Protein AF-A0A1Z4VS14-F1 (afdb_monomer)

Organism: NCBI:txid585455

Solvent-accessible surface area (backbone atoms only — not comparable to full-atom values): 5271 Å² total; per-residue (Å²): 123,77,70,73,66,73,68,69,61,83,39,47,72,47,43,55,53,24,47,65,37,27,69,73,66,37,46,69,26,13,32,50,46,11,49,20,17,63,74,36,45,47,42,73,65,33,60,27,60,11,39,39,30,9,48,57,13,32,75,75,67,36,65,67,22,44,54,51,30,53,56,53,60,71,76,51,49,75,68,38,50,53,48,20,50,52,52,67,74,33,82,57,50,79,76,63,75,78,132

pLDDT: mean 78.87, std 14.8, range [40.94, 93.06]

Mean predicted aligned error: 7.18 Å

Foldseek 3Di:
DVPLVVLQDLALVSLVVLLVCLLVLNLSSLQVNLVCLCVVRSHDNQLLSSLLSLVSSVVVPDPVSVVVNVVSVVPDDPVSVVSSVVCNVDPCNSVDDDD

Structure (mmCIF, N/CA/C/O backbone):
data_AF-A0A1Z4VS14-F1
#
_entry.id   AF-A0A1Z4VS14-F1
#
loop_
_atom_site.group_PDB
_atom_site.id
_atom_site.type_symbol
_atom_site.label_atom_id
_atom_site.label_alt_id
_atom_site.label_comp_id
_atom_site.label_asym_id
_atom_site.label_entity_id
_atom_site.label_seq_id
_atom_site.pdbx_PDB_ins_code
_atom_site.Cartn_x
_atom_site.Cartn_y
_atom_site.Cartn_z
_atom_site.occupancy
_atom_site.B_iso_or_equiv
_atom_site.auth_seq_id
_atom_site.auth_comp_id
_atom_site.auth_asym_id
_atom_site.auth_atom_id
_atom_site.pdbx_PDB_model_num
ATOM 1 N N . MET A 1 1 ? -9.224 -14.388 -7.137 1.00 46.41 1 MET A N 1
ATOM 2 C CA . MET A 1 1 ? -7.751 -14.356 -6.991 1.00 46.41 1 MET A CA 1
ATOM 3 C C . MET A 1 1 ? -7.017 -14.034 -8.299 1.00 46.41 1 MET A C 1
ATOM 5 O O . MET A 1 1 ? -6.143 -13.190 -8.247 1.00 46.41 1 MET A O 1
ATOM 9 N N . LEU A 1 2 ? -7.369 -14.601 -9.468 1.00 40.94 2 LEU A N 1
ATOM 10 C CA . LEU A 1 2 ? -6.681 -14.288 -10.746 1.00 40.94 2 LEU A CA 1
ATOM 11 C C . LEU A 1 2 ? -7.025 -12.919 -11.381 1.00 40.94 2 LEU A C 1
ATOM 13 O O . LEU A 1 2 ? -6.278 -12.443 -12.227 1.00 40.94 2 LEU A O 1
ATOM 17 N N . GLU A 1 3 ? -8.111 -12.263 -10.963 1.00 48.91 3 GLU A N 1
ATOM 18 C CA . GLU A 1 3 ? -8.553 -10.971 -11.528 1.00 48.91 3 GLU A CA 1
ATOM 19 C C . GLU A 1 3 ? -7.655 -9.787 -11.114 1.00 48.91 3 GLU A C 1
ATOM 21 O O . GLU A 1 3 ? -7.301 -8.956 -11.948 1.00 48.91 3 GLU A O 1
ATOM 26 N N . ARG A 1 4 ? -7.199 -9.735 -9.851 1.00 55.59 4 ARG A N 1
ATOM 27 C CA . ARG A 1 4 ? -6.361 -8.629 -9.338 1.00 55.59 4 ARG A CA 1
ATOM 28 C C . ARG A 1 4 ? -4.975 -8.567 -9.985 1.00 55.59 4 ARG A C 1
ATOM 30 O O . ARG A 1 4 ? -4.432 -7.486 -10.190 1.00 55.59 4 ARG A O 1
ATOM 37 N N . MET A 1 5 ? -4.414 -9.721 -10.349 1.00 48.66 5 MET A N 1
ATOM 38 C CA . MET A 1 5 ? -3.079 -9.832 -10.952 1.00 48.66 5 MET A CA 1
ATOM 39 C C . MET A 1 5 ? -3.025 -9.379 -12.419 1.00 48.66 5 MET A C 1
ATOM 41 O O . MET A 1 5 ? -1.937 -9.112 -12.922 1.00 48.66 5 MET A O 1
ATOM 45 N N . SER A 1 6 ? -4.170 -9.229 -13.101 1.00 49.53 6 SER A N 1
ATOM 46 C CA . SER A 1 6 ? -4.213 -8.763 -14.497 1.00 49.53 6 SER A CA 1
ATOM 47 C C . SER A 1 6 ? -3.960 -7.253 -14.657 1.00 49.53 6 SER A C 1
ATOM 49 O O . SER A 1 6 ? -3.804 -6.787 -15.787 1.00 49.53 6 SER A O 1
ATOM 51 N N . LEU A 1 7 ? -3.915 -6.489 -13.559 1.00 51.22 7 LEU A N 1
ATOM 52 C CA . LEU A 1 7 ? -3.664 -5.040 -13.555 1.00 51.22 7 LEU A CA 1
ATOM 53 C C . LEU A 1 7 ? -2.180 -4.669 -13.378 1.00 51.22 7 LEU A C 1
ATOM 55 O O . LEU A 1 7 ? -1.842 -3.493 -13.408 1.00 51.22 7 LEU A O 1
ATOM 59 N N . LEU A 1 8 ? -1.289 -5.651 -13.209 1.00 52.62 8 LEU A N 1
ATOM 60 C CA . LEU A 1 8 ? 0.146 -5.441 -12.972 1.00 52.62 8 LEU A CA 1
ATOM 61 C C . LEU A 1 8 ? 0.970 -5.571 -14.260 1.00 52.62 8 LEU A C 1
ATOM 63 O O . LEU A 1 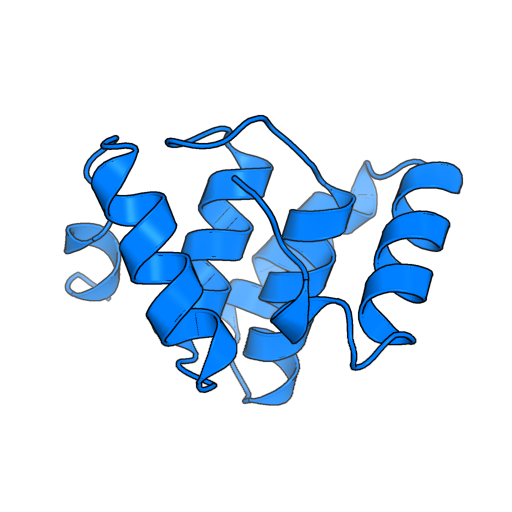8 ? 2.022 -6.218 -14.275 1.00 52.62 8 LEU A O 1
ATOM 67 N N . ARG A 1 9 ? 0.503 -4.970 -15.360 1.00 53.16 9 ARG A N 1
ATOM 68 C CA . ARG A 1 9 ? 1.410 -4.707 -16.480 1.00 53.16 9 ARG A CA 1
ATOM 69 C C . ARG A 1 9 ? 2.355 -3.597 -16.008 1.00 53.16 9 ARG A C 1
ATOM 71 O O . ARG A 1 9 ? 1.951 -2.678 -15.309 1.00 53.16 9 ARG A O 1
ATOM 78 N N . ASN A 1 10 ? 3.648 -3.758 -16.266 1.00 53.75 10 ASN A N 1
ATOM 79 C CA . ASN A 1 10 ? 4.707 -2.904 -15.724 1.00 53.75 10 ASN A CA 1
ATOM 80 C C . ASN A 1 10 ? 4.769 -1.559 -16.480 1.00 53.75 10 ASN A C 1
ATOM 82 O O . ASN A 1 10 ? 5.796 -1.223 -17.063 1.00 53.75 10 ASN A O 1
ATOM 86 N N . ASP A 1 11 ? 3.638 -0.854 -16.559 1.00 56.38 11 ASP A N 1
ATOM 87 C CA . ASP A 1 11 ? 3.434 0.322 -17.399 1.00 56.38 11 ASP A CA 1
ATOM 88 C C . ASP A 1 11 ? 3.189 1.563 -16.512 1.00 56.38 11 ASP A C 1
ATOM 90 O O . ASP A 1 11 ? 2.291 1.546 -15.668 1.00 56.38 11 ASP A O 1
ATOM 94 N N . PRO A 1 12 ? 3.970 2.653 -16.625 1.00 53.84 12 PRO A N 1
ATOM 95 C CA . PRO A 1 12 ? 3.750 3.872 -15.836 1.00 53.84 12 PRO A CA 1
ATOM 96 C C . PRO A 1 12 ? 2.368 4.512 -16.064 1.00 53.84 12 PRO A C 1
ATOM 98 O O . PRO A 1 12 ? 1.832 5.162 -15.161 1.00 53.84 12 PRO A O 1
ATOM 101 N N . ASP A 1 13 ? 1.738 4.284 -17.222 1.00 57.16 13 ASP A N 1
ATOM 102 C CA . ASP A 1 13 ? 0.346 4.687 -17.458 1.00 57.16 13 ASP A CA 1
ATOM 103 C C . ASP A 1 13 ? -0.652 3.951 -16.546 1.00 57.16 13 ASP A C 1
ATOM 105 O O . ASP A 1 13 ? -1.709 4.502 -16.206 1.00 57.16 13 ASP A O 1
ATOM 109 N N . ASP A 1 14 ? -0.303 2.748 -16.081 1.00 76.00 14 ASP A N 1
ATOM 110 C CA . ASP A 1 14 ? -1.100 2.006 -15.107 1.00 76.00 14 ASP A CA 1
ATOM 111 C C . ASP A 1 14 ? -0.988 2.637 -13.717 1.00 76.00 14 ASP A C 1
ATOM 113 O O . ASP A 1 14 ? -2.006 2.781 -13.041 1.00 76.00 14 ASP A O 1
ATOM 117 N N . ALA A 1 15 ? 0.186 3.137 -13.312 1.00 78.12 15 ALA A N 1
ATOM 118 C CA . ALA A 1 15 ? 0.356 3.792 -12.011 1.00 78.12 15 ALA A CA 1
ATOM 119 C C . ALA A 1 15 ? -0.515 5.049 -11.862 1.00 78.12 15 ALA A C 1
ATOM 121 O O . ALA A 1 15 ? -1.140 5.263 -10.819 1.00 78.12 15 ALA A O 1
ATOM 122 N N . ARG A 1 16 ? -0.627 5.855 -12.924 1.00 82.94 16 ARG A N 1
ATOM 123 C CA . ARG A 1 16 ? -1.520 7.020 -12.929 1.00 82.94 16 ARG A CA 1
ATOM 124 C C . ARG A 1 16 ? -2.984 6.607 -12.803 1.00 82.94 16 ARG A C 1
ATOM 126 O O . ARG A 1 16 ? -3.709 7.174 -11.995 1.00 82.94 16 ARG A O 1
ATOM 133 N N . ARG A 1 17 ? -3.435 5.599 -13.553 1.00 83.56 17 ARG A N 1
ATOM 134 C CA . ARG A 1 17 ? -4.816 5.086 -13.453 1.00 83.56 17 ARG A CA 1
ATOM 135 C C . ARG A 1 17 ? -5.111 4.484 -12.080 1.00 83.56 17 ARG A C 1
ATOM 137 O O . ARG A 1 17 ? -6.204 4.689 -11.550 1.00 83.56 17 ARG A O 1
ATOM 144 N N . LEU A 1 18 ? -4.144 3.768 -11.509 1.00 86.56 18 LEU A N 1
ATOM 145 C CA . LEU A 1 18 ? -4.216 3.239 -10.151 1.00 86.56 18 LEU A CA 1
ATOM 146 C C . LEU A 1 18 ? -4.364 4.370 -9.140 1.00 86.56 18 LEU A C 1
ATOM 148 O O . LEU A 1 18 ? -5.232 4.282 -8.283 1.00 86.56 18 LEU A O 1
ATOM 152 N N . PHE A 1 19 ? -3.611 5.460 -9.281 1.00 86.56 19 PHE A N 1
ATOM 153 C CA . PHE A 1 19 ? -3.774 6.635 -8.429 1.00 86.56 19 PHE A CA 1
ATOM 154 C C . PHE A 1 19 ? -5.182 7.229 -8.507 1.00 86.56 19 PHE A C 1
ATOM 156 O O . PHE A 1 19 ? -5.817 7.428 -7.470 1.00 86.56 19 PHE A O 1
ATOM 163 N N . GLU A 1 20 ? -5.708 7.443 -9.714 1.00 87.25 20 GLU A N 1
ATOM 164 C CA . GLU A 1 20 ? -7.037 8.039 -9.888 1.00 87.25 20 GLU A CA 1
ATOM 165 C C . GLU A 1 20 ? -8.149 7.202 -9.250 1.00 87.25 20 GLU A C 1
ATOM 167 O O . GLU A 1 20 ? -9.096 7.750 -8.686 1.00 87.25 20 GLU A O 1
ATOM 172 N N . ARG A 1 21 ? -8.014 5.876 -9.286 1.00 88.25 21 ARG A N 1
ATOM 173 C CA . ARG A 1 21 ? -8.932 4.949 -8.616 1.00 88.25 21 ARG A CA 1
ATOM 174 C C . ARG A 1 21 ? -8.688 4.904 -7.106 1.00 88.25 21 ARG A C 1
ATOM 176 O O . ARG A 1 21 ? -9.639 5.019 -6.328 1.00 88.25 21 ARG A O 1
ATOM 183 N N . ALA A 1 22 ? -7.430 4.828 -6.676 1.00 89.19 22 ALA A N 1
ATOM 184 C CA . ALA A 1 22 ? -7.050 4.743 -5.270 1.00 89.19 22 ALA A CA 1
ATOM 185 C C . ALA A 1 22 ? -7.520 5.972 -4.477 1.00 89.19 22 ALA A C 1
ATOM 187 O O . ALA A 1 22 ? -8.046 5.821 -3.370 1.00 89.19 22 ALA A O 1
ATOM 188 N N . ARG A 1 23 ? -7.434 7.179 -5.066 1.00 87.06 23 ARG A N 1
ATOM 189 C CA . ARG A 1 23 ? -7.959 8.410 -4.446 1.00 87.06 23 ARG A CA 1
ATOM 190 C C . ARG A 1 23 ? -9.476 8.423 -4.285 1.00 87.06 23 ARG A C 1
ATOM 192 O O . ARG A 1 23 ? -9.983 9.153 -3.441 1.00 87.06 23 ARG A O 1
ATOM 199 N N . THR A 1 24 ? -10.204 7.655 -5.097 1.00 87.00 24 THR A N 1
ATOM 200 C CA . THR A 1 24 ? -11.668 7.538 -4.993 1.00 87.00 24 THR A CA 1
ATOM 201 C C . THR A 1 24 ? -12.120 6.468 -4.003 1.00 87.00 24 THR A C 1
ATOM 203 O O . THR A 1 24 ? -13.320 6.293 -3.820 1.00 87.00 24 THR A O 1
ATOM 206 N N . GLY A 1 25 ? -11.185 5.778 -3.341 1.00 8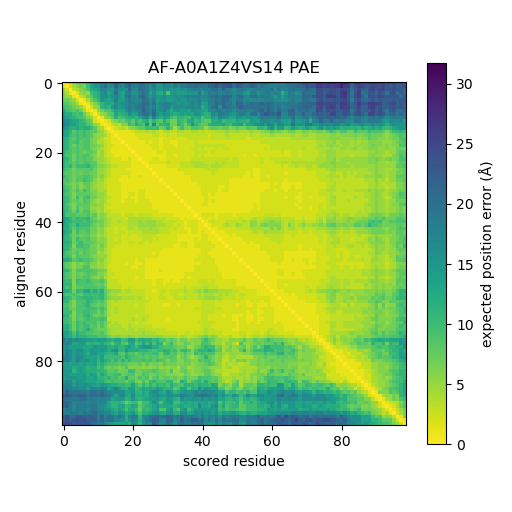7.31 25 GLY A N 1
ATOM 207 C CA . GLY A 1 25 ? -11.498 4.732 -2.366 1.00 87.31 25 GLY A CA 1
ATOM 208 C C . GLY A 1 25 ? -11.480 3.311 -2.928 1.00 87.31 25 GLY A C 1
ATOM 209 O O . GLY A 1 25 ? -11.805 2.384 -2.198 1.00 87.31 25 GLY A O 1
ATOM 210 N N . ASP A 1 26 ? -11.098 3.107 -4.192 1.00 89.38 26 ASP A N 1
ATOM 211 C CA . ASP A 1 26 ? -11.031 1.769 -4.790 1.00 89.38 26 ASP A CA 1
ATOM 212 C C . ASP A 1 26 ? -9.970 0.912 -4.076 1.00 89.38 26 ASP A C 1
ATOM 214 O O . ASP A 1 26 ? -8.770 1.176 -4.177 1.00 89.38 26 ASP A O 1
ATOM 218 N N . VAL A 1 27 ? -10.431 -0.102 -3.339 1.00 89.56 27 VAL A N 1
ATOM 219 C CA . VAL A 1 27 ? -9.598 -0.986 -2.507 1.00 89.56 27 VAL A CA 1
ATOM 220 C C . VAL A 1 27 ? -8.544 -1.717 -3.337 1.00 89.56 27 VAL A C 1
ATOM 222 O O . VAL A 1 27 ? -7.387 -1.803 -2.924 1.00 89.56 27 VAL A O 1
ATOM 225 N N . ASP A 1 28 ? -8.918 -2.204 -4.522 1.00 87.88 28 ASP A N 1
ATOM 226 C CA . ASP A 1 28 ? -8.003 -2.922 -5.412 1.00 87.88 28 ASP A CA 1
ATOM 227 C C . ASP A 1 28 ? -6.901 -1.989 -5.905 1.00 87.88 28 ASP A C 1
ATOM 229 O O . ASP A 1 28 ? -5.730 -2.367 -5.965 1.00 87.88 28 ASP A O 1
ATOM 233 N N . ALA A 1 29 ? -7.266 -0.749 -6.233 1.00 89.56 29 ALA A N 1
ATOM 234 C CA . ALA A 1 29 ? -6.314 0.249 -6.688 1.00 89.56 29 ALA A CA 1
ATOM 235 C C . ALA A 1 29 ? -5.400 0.747 -5.562 1.00 89.56 29 ALA A C 1
ATOM 237 O O . ALA A 1 29 ? -4.215 0.963 -5.801 1.00 89.56 29 ALA A O 1
ATOM 238 N N . GLN A 1 30 ? -5.912 0.895 -4.339 1.00 90.81 30 GLN A N 1
ATOM 239 C CA . GLN A 1 30 ? -5.104 1.221 -3.161 1.00 90.81 30 GLN A CA 1
ATOM 240 C C . GLN A 1 30 ? -4.080 0.120 -2.867 1.00 90.81 30 GLN A C 1
ATOM 242 O O . GLN A 1 30 ? -2.905 0.415 -2.648 1.00 90.81 30 GLN A O 1
ATOM 247 N N . TYR A 1 31 ? -4.497 -1.148 -2.936 1.00 91.69 31 TYR A N 1
ATOM 248 C CA . TYR A 1 31 ? -3.587 -2.283 -2.813 1.00 91.69 31 TYR A CA 1
ATOM 249 C C . TYR A 1 31 ? -2.524 -2.280 -3.918 1.00 91.69 31 TYR A C 1
ATOM 251 O O . TYR A 1 31 ? -1.327 -2.303 -3.629 1.00 91.69 31 TYR A O 1
ATOM 259 N N . ALA A 1 32 ? -2.949 -2.200 -5.180 1.00 89.94 32 ALA A N 1
ATOM 260 C CA . ALA A 1 32 ? -2.047 -2.261 -6.324 1.00 89.94 32 ALA A CA 1
ATOM 261 C C . ALA A 1 32 ? -1.067 -1.079 -6.358 1.00 89.94 32 ALA A C 1
ATOM 263 O O . ALA A 1 32 ? 0.112 -1.280 -6.628 1.00 89.94 32 ALA A O 1
ATOM 264 N N . LEU A 1 33 ? -1.509 0.134 -6.015 1.00 89.19 33 LEU A N 1
ATOM 265 C CA . LEU A 1 33 ? -0.629 1.298 -5.909 1.00 89.19 33 LEU A CA 1
ATOM 266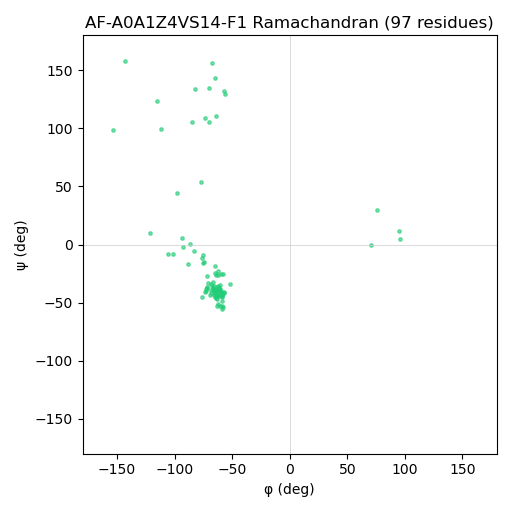 C C . LEU A 1 33 ? 0.364 1.155 -4.751 1.00 89.19 33 LEU A C 1
ATOM 268 O O . LEU A 1 33 ? 1.535 1.511 -4.887 1.00 89.19 33 LEU A O 1
ATOM 272 N N . GLY A 1 34 ? -0.084 0.596 -3.625 1.00 91.25 34 GLY A N 1
ATOM 273 C CA . GLY A 1 34 ? 0.788 0.247 -2.511 1.00 91.25 34 GLY A CA 1
ATOM 274 C C . GLY A 1 34 ? 1.874 -0.753 -2.915 1.00 91.25 34 GLY A C 1
ATOM 275 O O . GLY A 1 34 ? 3.047 -0.548 -2.602 1.00 91.25 34 GLY A O 1
ATOM 276 N N . LEU A 1 35 ? 1.508 -1.786 -3.677 1.00 90.12 35 LEU A N 1
ATOM 277 C CA . LEU A 1 35 ? 2.442 -2.766 -4.232 1.00 90.12 35 LEU A CA 1
ATOM 278 C C . LEU A 1 35 ? 3.407 -2.131 -5.246 1.00 90.12 35 LEU A C 1
ATOM 280 O O . LEU A 1 35 ? 4.611 -2.368 -5.171 1.00 90.12 35 LEU A O 1
ATOM 284 N N . SER A 1 36 ? 2.917 -1.260 -6.132 1.00 88.75 36 SER A N 1
ATOM 285 C CA . SER A 1 36 ? 3.756 -0.522 -7.084 1.00 88.75 36 SER A CA 1
ATOM 286 C C . SER A 1 36 ? 4.834 0.307 -6.388 1.00 88.75 36 SER A C 1
ATOM 288 O O . SER A 1 36 ? 5.976 0.305 -6.841 1.00 88.75 36 SER A O 1
ATOM 290 N N . TYR A 1 37 ? 4.512 0.966 -5.270 1.00 90.31 37 TYR A N 1
ATOM 291 C CA . TYR A 1 37 ? 5.503 1.689 -4.467 1.00 90.31 37 TYR A CA 1
ATOM 292 C C . TYR A 1 37 ? 6.455 0.777 -3.684 1.00 90.31 37 TYR A C 1
ATOM 294 O O . TYR A 1 37 ? 7.576 1.198 -3.412 1.00 90.31 37 TYR A O 1
ATOM 302 N N . ALA A 1 38 ? 6.049 -0.442 -3.321 1.00 88.88 38 ALA A N 1
ATOM 303 C CA . ALA A 1 38 ? 6.939 -1.405 -2.666 1.00 88.88 38 ALA A CA 1
ATOM 304 C C . ALA A 1 38 ? 7.963 -1.994 -3.649 1.00 88.88 38 ALA A C 1
ATOM 306 O O . ALA A 1 38 ? 9.133 -2.146 -3.319 1.00 88.88 38 ALA A O 1
ATOM 307 N N . GLU A 1 39 ? 7.527 -2.310 -4.870 1.00 87.00 39 GLU A N 1
ATOM 308 C CA . GLU A 1 39 ? 8.338 -3.035 -5.857 1.00 87.00 39 GLU A CA 1
ATOM 309 C C . GLU A 1 39 ? 8.946 -2.137 -6.945 1.00 87.00 39 GLU A C 1
ATOM 311 O O . GLU A 1 39 ? 9.753 -2.598 -7.749 1.00 87.00 39 GLU A O 1
ATOM 316 N N . GLY A 1 40 ? 8.557 -0.863 -7.003 1.00 86.38 40 GLY A N 1
ATOM 317 C CA . GLY A 1 40 ? 9.038 0.084 -8.008 1.00 86.38 40 GLY A CA 1
ATOM 318 C C . GLY A 1 40 ? 8.415 -0.110 -9.396 1.00 86.38 40 GLY A C 1
ATOM 319 O O . GLY A 1 40 ? 9.065 0.143 -10.411 1.00 86.38 40 GLY A O 1
ATOM 320 N N . ARG A 1 41 ? 7.168 -0.598 -9.472 1.00 83.81 41 ARG A N 1
ATOM 321 C CA . ARG A 1 41 ? 6.475 -0.856 -10.750 1.00 83.81 41 ARG A CA 1
ATOM 322 C C . ARG A 1 41 ? 5.795 0.404 -11.269 1.00 83.81 41 ARG A C 1
ATOM 324 O O . ARG A 1 41 ? 4.760 0.814 -10.744 1.00 83.81 41 ARG A O 1
ATOM 331 N N . GLY A 1 42 ? 6.380 1.021 -12.294 1.00 77.94 42 GLY A N 1
ATOM 332 C CA . GLY A 1 42 ? 5.861 2.251 -12.908 1.00 77.94 42 GLY A CA 1
ATOM 333 C C . GLY A 1 42 ? 5.989 3.512 -12.037 1.00 77.94 42 GLY A C 1
ATOM 334 O O . GLY A 1 42 ? 5.620 4.593 -12.485 1.00 77.94 42 GLY A O 1
ATOM 335 N N . VAL A 1 43 ? 6.531 3.392 -10.819 1.00 83.69 43 VAL A N 1
ATOM 336 C CA . VAL A 1 43 ? 6.840 4.481 -9.877 1.00 83.69 43 VAL A CA 1
ATOM 337 C C . VAL A 1 43 ? 8.143 4.166 -9.145 1.00 83.69 43 VAL A C 1
ATOM 339 O O . VAL A 1 43 ? 8.531 3.006 -9.041 1.00 83.69 43 VAL A O 1
ATOM 342 N N . ALA A 1 44 ? 8.822 5.181 -8.612 1.00 86.94 44 ALA A N 1
ATOM 343 C CA . ALA A 1 44 ? 9.983 4.957 -7.751 1.00 86.94 44 ALA A CA 1
ATOM 344 C C . ALA A 1 44 ? 9.575 4.254 -6.445 1.00 86.94 44 ALA A C 1
ATOM 346 O O . ALA A 1 44 ? 8.519 4.563 -5.885 1.00 86.94 44 ALA A O 1
ATOM 347 N N . ILE A 1 45 ? 10.432 3.354 -5.948 1.00 88.38 45 ILE A N 1
ATOM 348 C CA . ILE A 1 45 ? 10.226 2.678 -4.661 1.00 88.38 45 ILE A CA 1
ATOM 349 C C . ILE A 1 45 ? 10.076 3.728 -3.559 1.00 88.38 45 ILE A C 1
ATOM 351 O O . ILE A 1 45 ? 10.880 4.655 -3.446 1.00 88.38 45 ILE A O 1
ATOM 355 N N . ASN A 1 46 ? 9.021 3.594 -2.760 1.00 90.06 46 ASN A N 1
ATOM 356 C CA . ASN A 1 46 ? 8.759 4.462 -1.625 1.00 90.06 46 ASN A CA 1
ATOM 357 C C . ASN A 1 46 ? 7.922 3.718 -0.578 1.00 90.06 46 ASN A C 1
ATOM 359 O O . ASN A 1 46 ? 6.696 3.639 -0.675 1.00 90.06 46 ASN A O 1
ATOM 363 N N . GLU A 1 47 ? 8.592 3.195 0.443 1.00 90.06 47 GLU A N 1
ATOM 364 C CA . GLU A 1 47 ? 7.963 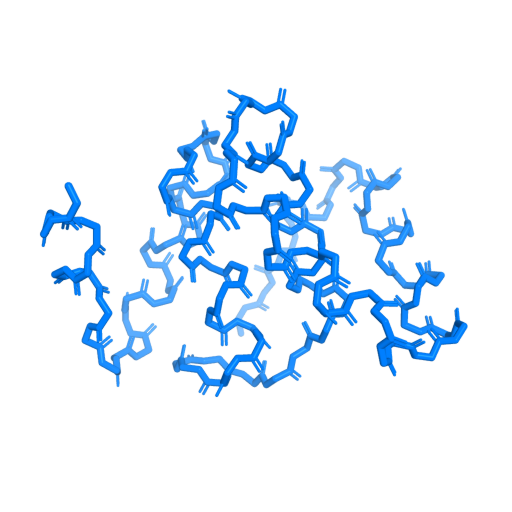2.394 1.496 1.00 90.06 47 GLU A CA 1
ATOM 365 C C . GLU A 1 47 ? 6.914 3.186 2.286 1.00 90.06 47 GLU A C 1
ATOM 367 O O . GLU A 1 47 ? 5.854 2.653 2.608 1.00 90.06 47 GLU A O 1
ATOM 372 N N . ALA A 1 48 ? 7.139 4.485 2.512 1.00 89.62 48 ALA A N 1
ATOM 373 C CA . ALA A 1 48 ? 6.179 5.338 3.205 1.00 89.62 48 ALA A CA 1
ATOM 374 C C . ALA A 1 48 ? 4.857 5.485 2.431 1.00 89.62 48 ALA A C 1
ATOM 376 O O . ALA A 1 48 ? 3.772 5.374 3.010 1.00 89.62 48 ALA A O 1
ATOM 377 N N . LYS A 1 49 ? 4.929 5.686 1.108 1.00 89.44 49 LYS A N 1
ATOM 378 C CA . LYS A 1 49 ? 3.748 5.722 0.231 1.00 89.44 49 LYS A CA 1
ATOM 379 C C . LYS A 1 49 ? 3.097 4.350 0.111 1.00 89.44 49 LYS A C 1
ATOM 381 O O . LYS A 1 49 ? 1.870 4.267 0.114 1.00 89.44 49 LYS A O 1
ATOM 386 N N . SER A 1 50 ? 3.899 3.288 0.037 1.00 92.31 50 SER A N 1
ATOM 387 C CA . SER A 1 50 ? 3.392 1.917 0.026 1.00 92.31 50 SER A CA 1
ATOM 388 C C . SER A 1 50 ? 2.555 1.640 1.274 1.00 92.31 50 SER A C 1
ATOM 390 O O . SER A 1 50 ? 1.372 1.311 1.173 1.00 92.31 50 SER A O 1
ATOM 392 N N . TYR A 1 51 ? 3.124 1.889 2.455 1.00 92.38 51 TYR A N 1
ATOM 393 C CA . TYR A 1 51 ? 2.448 1.703 3.732 1.00 92.38 51 TYR A CA 1
ATOM 394 C C . TYR A 1 51 ? 1.169 2.542 3.838 1.00 92.38 51 TYR A C 1
ATOM 396 O O . TYR A 1 51 ? 0.152 2.042 4.323 1.00 92.38 51 TYR A O 1
ATOM 404 N N . PHE A 1 52 ? 1.186 3.790 3.358 1.00 90.94 52 PHE A N 1
ATOM 405 C CA . PHE A 1 52 ? 0.006 4.657 3.329 1.00 90.94 52 PHE A CA 1
ATOM 406 C C . PHE A 1 52 ? -1.142 4.041 2.514 1.00 90.94 52 PHE A C 1
ATOM 408 O O . PHE A 1 52 ? -2.235 3.845 3.049 1.00 90.94 52 PHE A O 1
ATOM 415 N N . TRP A 1 53 ? -0.906 3.691 1.245 1.00 91.94 53 TRP A N 1
ATOM 416 C CA . TRP A 1 53 ? -1.960 3.162 0.371 1.00 91.94 53 TRP A CA 1
ATOM 417 C C . TRP A 1 53 ? -2.463 1.792 0.828 1.00 91.94 53 TRP A C 1
ATOM 419 O O . TRP A 1 53 ? -3.670 1.547 0.833 1.00 91.94 53 TRP A O 1
ATOM 429 N N . LEU A 1 54 ? -1.565 0.935 1.321 1.00 92.31 54 LEU A N 1
ATOM 430 C CA . LEU A 1 54 ? -1.955 -0.347 1.902 1.00 92.31 54 LEU A CA 1
ATOM 431 C C . LEU A 1 54 ? -2.773 -0.162 3.181 1.00 92.31 54 LEU A C 1
ATOM 433 O O . LEU A 1 54 ? -3.720 -0.910 3.399 1.00 92.31 54 LEU A O 1
ATOM 437 N N . SER A 1 55 ? -2.475 0.850 4.000 1.00 92.06 55 SER A N 1
ATOM 438 C CA . SER A 1 55 ? -3.276 1.169 5.190 1.00 92.06 55 SER A CA 1
ATOM 439 C C . SER A 1 55 ? -4.705 1.585 4.834 1.00 92.06 55 SER A C 1
ATOM 441 O O . SER A 1 55 ? -5.633 1.198 5.542 1.00 92.06 55 SER A O 1
ATOM 443 N N . GLN A 1 56 ? -4.905 2.311 3.727 1.00 90.94 56 GLN A N 1
ATOM 444 C CA . GLN A 1 56 ? -6.247 2.650 3.237 1.00 90.94 56 GLN A CA 1
ATOM 445 C C . GLN A 1 56 ? -7.021 1.395 2.806 1.00 90.94 56 GLN A C 1
ATOM 447 O O . GLN A 1 56 ? -8.161 1.206 3.225 1.00 90.94 56 GLN A O 1
ATOM 452 N N . ALA A 1 57 ? -6.380 0.485 2.066 1.00 91.12 57 ALA A N 1
ATOM 453 C CA . ALA A 1 57 ? -7.000 -0.785 1.686 1.00 91.12 57 ALA A CA 1
ATOM 454 C C . ALA A 1 57 ? -7.312 -1.662 2.919 1.00 91.12 57 ALA A C 1
ATOM 456 O O . ALA A 1 57 ? -8.399 -2.232 3.023 1.00 91.12 57 ALA A O 1
ATOM 457 N N . CYS A 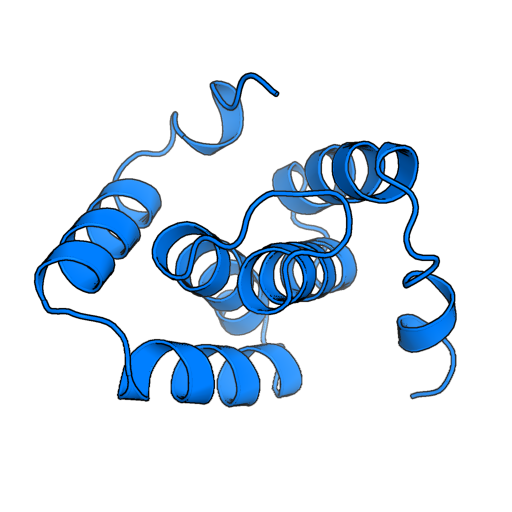1 58 ? -6.409 -1.702 3.909 1.00 93.00 58 CYS A N 1
ATOM 458 C CA . CYS A 1 58 ? -6.628 -2.394 5.185 1.00 93.00 58 CYS A CA 1
ATOM 459 C C . CYS A 1 58 ? -7.847 -1.852 5.937 1.00 93.00 58 CYS A C 1
ATOM 461 O O . CYS A 1 58 ? -8.620 -2.633 6.490 1.00 93.00 58 CYS A O 1
ATOM 463 N N . ALA A 1 59 ? -8.020 -0.526 5.970 1.00 91.38 59 ALA A N 1
ATOM 464 C CA . ALA A 1 59 ? -9.145 0.120 6.64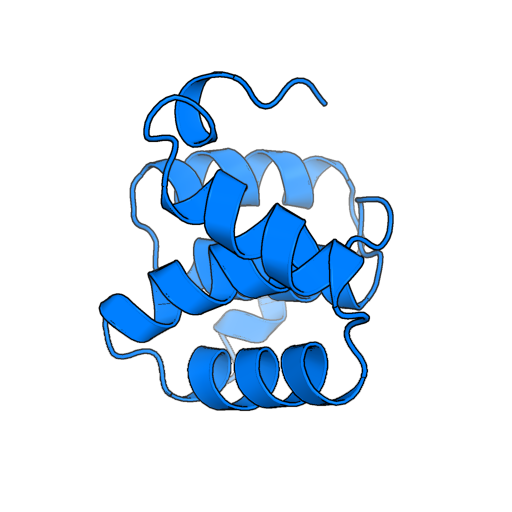5 1.00 91.38 59 ALA A CA 1
ATOM 465 C C . ALA A 1 59 ? -10.500 -0.277 6.032 1.00 91.38 59 ALA A C 1
ATOM 467 O O . ALA A 1 59 ? -11.520 -0.233 6.716 1.00 91.38 59 ALA A O 1
ATOM 468 N N . GLN A 1 60 ? -10.498 -0.716 4.772 1.00 90.44 60 GLN A N 1
ATOM 469 C CA . GLN A 1 60 ? -11.667 -1.226 4.057 1.00 90.44 60 GLN A CA 1
ATOM 470 C C . GLN A 1 60 ? -11.811 -2.759 4.135 1.00 90.44 60 GLN A C 1
ATOM 472 O O . GLN A 1 60 ? -12.711 -3.325 3.519 1.00 90.44 60 GLN A O 1
ATOM 477 N N . GLY A 1 61 ? -10.962 -3.439 4.915 1.00 91.50 61 GLY A N 1
ATOM 478 C CA . GLY A 1 61 ? -11.040 -4.882 5.166 1.00 91.50 61 GLY A CA 1
ATOM 479 C C . GLY A 1 61 ? -10.168 -5.751 4.258 1.00 91.50 61 GLY A C 1
ATOM 480 O O . GLY A 1 61 ? -10.320 -6.972 4.271 1.00 91.50 61 GLY A O 1
ATOM 481 N N . ASP A 1 62 ? -9.249 -5.165 3.486 1.00 90.94 62 ASP A N 1
ATOM 482 C CA . ASP A 1 62 ? -8.385 -5.937 2.597 1.00 90.94 62 ASP A CA 1
ATOM 483 C C . ASP A 1 62 ? -7.291 -6.707 3.357 1.00 90.94 62 ASP A C 1
ATOM 485 O O . ASP A 1 62 ? -6.341 -6.134 3.902 1.00 90.94 62 ASP A O 1
ATOM 489 N N . ALA A 1 63 ? -7.428 -8.034 3.407 1.00 91.25 63 ALA A N 1
ATOM 490 C CA . ALA A 1 63 ? -6.504 -8.900 4.137 1.00 91.25 63 ALA A CA 1
ATOM 491 C C . ALA A 1 63 ? -5.120 -9.002 3.467 1.00 91.25 63 ALA A C 1
ATOM 493 O O . ALA A 1 63 ? -4.109 -9.108 4.165 1.00 91.25 63 ALA A O 1
ATOM 494 N N . GLU A 1 64 ? -5.056 -8.942 2.133 1.00 87.75 64 GLU A N 1
ATOM 495 C CA . GLU A 1 64 ? -3.796 -8.989 1.376 1.00 87.75 64 GLU A CA 1
ATOM 496 C C . GLU A 1 64 ? -2.974 -7.715 1.611 1.00 87.75 64 GLU A C 1
ATOM 498 O O . GLU A 1 64 ? -1.766 -7.786 1.855 1.00 87.75 64 GLU A O 1
ATOM 503 N N . ALA A 1 65 ? -3.635 -6.557 1.635 1.00 90.31 65 ALA A N 1
ATOM 504 C CA . ALA A 1 65 ? -3.037 -5.282 1.987 1.00 90.31 65 ALA A CA 1
ATOM 505 C C . ALA A 1 65 ? -2.478 -5.305 3.405 1.00 90.31 65 ALA A C 1
ATOM 507 O O . ALA A 1 65 ? -1.398 -4.770 3.626 1.00 90.31 65 ALA A O 1
ATOM 508 N N . ASN A 1 66 ? -3.156 -5.958 4.355 1.00 92.44 66 ASN A N 1
ATOM 509 C CA . ASN A 1 66 ? -2.667 -6.067 5.731 1.00 92.44 66 ASN A CA 1
ATOM 510 C C . ASN A 1 66 ? -1.346 -6.834 5.793 1.00 92.44 66 ASN A C 1
ATOM 512 O O . ASN A 1 66 ? -0.382 -6.357 6.396 1.00 92.44 66 ASN A O 1
ATOM 516 N N . ILE A 1 67 ? -1.274 -7.974 5.104 1.00 92.44 67 ILE A N 1
ATOM 517 C CA . ILE A 1 67 ? -0.048 -8.770 5.015 1.00 92.44 67 ILE A CA 1
ATOM 518 C C . ILE A 1 67 ? 1.079 -7.932 4.408 1.00 92.44 67 ILE A C 1
ATOM 520 O O . ILE A 1 67 ? 2.139 -7.807 5.022 1.00 92.44 67 ILE A O 1
ATOM 524 N N . LEU A 1 68 ? 0.848 -7.317 3.245 1.00 89.94 68 LEU A N 1
ATOM 525 C CA . LEU A 1 68 ? 1.881 -6.547 2.553 1.00 89.94 68 LEU A CA 1
ATOM 526 C C . LEU A 1 68 ? 2.304 -5.301 3.340 1.00 89.94 68 LEU A C 1
ATOM 528 O O . LEU A 1 68 ? 3.493 -5.017 3.443 1.00 89.94 68 LEU A O 1
ATOM 532 N N . ARG A 1 69 ? 1.360 -4.602 3.976 1.00 93.06 69 ARG A N 1
ATOM 533 C CA . ARG A 1 69 ? 1.639 -3.455 4.848 1.00 93.06 69 ARG A CA 1
ATOM 534 C C . ARG A 1 69 ? 2.554 -3.859 5.995 1.00 93.06 69 ARG A C 1
ATOM 536 O O . ARG A 1 69 ? 3.481 -3.126 6.316 1.00 93.06 69 ARG A O 1
ATOM 543 N N . ASN A 1 70 ? 2.301 -5.018 6.606 1.00 91.81 70 ASN A N 1
ATOM 544 C CA . ASN A 1 70 ? 3.139 -5.533 7.683 1.00 91.81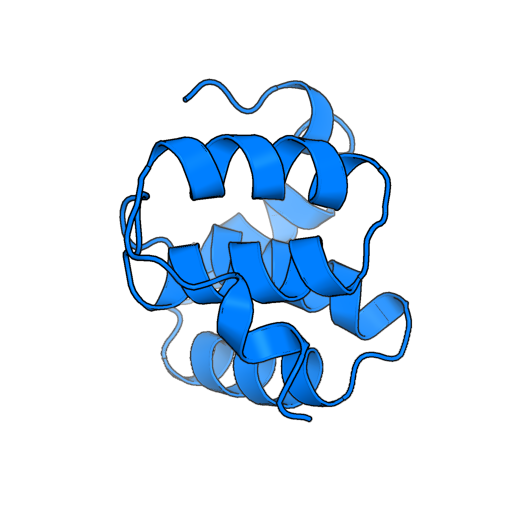 70 ASN A CA 1
ATOM 545 C C . ASN A 1 70 ? 4.523 -5.949 7.173 1.00 91.81 70 ASN A C 1
ATOM 547 O O . ASN A 1 70 ? 5.485 -5.789 7.910 1.00 91.81 70 ASN A O 1
ATOM 551 N N . ILE A 1 71 ? 4.642 -6.466 5.944 1.00 91.00 71 ILE A N 1
ATOM 552 C CA . ILE A 1 71 ? 5.943 -6.771 5.326 1.00 91.00 71 ILE A CA 1
ATOM 553 C C . ILE A 1 71 ? 6.748 -5.486 5.146 1.00 91.00 71 ILE A C 1
ATOM 555 O O . ILE A 1 71 ? 7.855 -5.402 5.661 1.00 91.00 71 ILE A O 1
ATOM 559 N N . VAL A 1 72 ? 6.166 -4.473 4.499 1.00 90.00 72 VAL A N 1
ATOM 560 C CA . VAL A 1 72 ? 6.830 -3.180 4.277 1.00 90.00 72 VAL A CA 1
ATOM 561 C C . VAL A 1 72 ? 7.213 -2.542 5.618 1.00 90.00 72 VAL A C 1
ATOM 563 O O . VAL A 1 72 ? 8.348 -2.128 5.807 1.00 90.00 72 VAL A O 1
ATOM 566 N N . ALA A 1 73 ? 6.319 -2.567 6.609 1.00 88.69 73 ALA A N 1
ATOM 567 C CA . ALA A 1 73 ? 6.575 -1.982 7.925 1.00 88.69 73 ALA A CA 1
ATOM 568 C C . ALA A 1 73 ? 7.694 -2.651 8.739 1.00 88.69 73 ALA A C 1
ATOM 570 O O . ALA A 1 73 ? 8.155 -2.051 9.707 1.00 88.69 73 ALA A O 1
ATOM 571 N N . ARG A 1 74 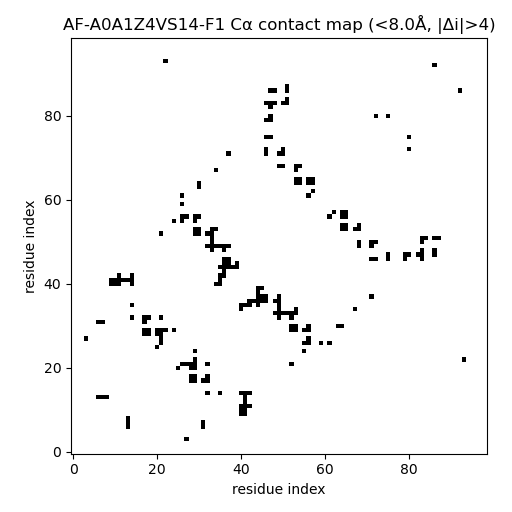? 8.099 -3.887 8.416 1.00 87.06 74 ARG A N 1
ATOM 572 C CA . ARG A 1 74 ? 9.148 -4.593 9.173 1.00 87.06 74 ARG A CA 1
ATOM 573 C C . ARG A 1 74 ? 10.533 -4.013 8.938 1.00 87.06 74 ARG A C 1
ATOM 575 O O . ARG A 1 74 ? 11.322 -3.991 9.878 1.00 87.06 74 ARG A O 1
ATOM 582 N N . ASP A 1 75 ? 10.792 -3.574 7.713 1.00 79.69 75 ASP A N 1
ATOM 583 C CA . ASP A 1 75 ? 12.109 -3.104 7.285 1.00 79.69 75 ASP A CA 1
ATOM 584 C C . ASP A 1 75 ? 12.163 -1.569 7.153 1.00 79.69 75 ASP A C 1
ATOM 586 O O . ASP A 1 75 ? 13.247 -0.999 7.032 1.00 79.69 75 ASP A O 1
ATOM 590 N N . MET A 1 76 ? 11.009 -0.895 7.268 1.00 81.69 76 MET A N 1
ATOM 591 C CA . MET A 1 76 ? 10.907 0.565 7.276 1.00 81.69 76 MET A CA 1
ATOM 592 C C . MET A 1 76 ? 11.746 1.194 8.389 1.00 81.69 76 MET A C 1
ATOM 594 O O . MET A 1 76 ? 11.640 0.839 9.567 1.00 81.69 76 MET A O 1
ATOM 598 N N . SER A 1 77 ? 12.518 2.220 8.031 1.00 80.44 77 SER A N 1
ATOM 599 C CA . SER A 1 77 ? 13.197 3.045 9.024 1.00 80.44 77 SER A CA 1
ATOM 600 C C . SER A 1 77 ? 12.190 3.866 9.843 1.00 80.44 77 SER A C 1
ATOM 602 O O . SER A 1 77 ? 11.100 4.205 9.376 1.00 80.44 77 SER A O 1
ATOM 604 N N . GLU A 1 78 ? 12.575 4.279 11.055 1.00 75.06 78 GLU A N 1
ATOM 605 C CA . GLU A 1 78 ? 11.788 5.217 11.878 1.00 75.06 78 GLU A CA 1
ATOM 606 C C . GLU A 1 78 ? 11.413 6.489 11.091 1.00 75.06 78 GLU A C 1
ATOM 608 O O . GLU A 1 78 ? 10.324 7.040 11.249 1.00 75.06 78 GLU A O 1
ATOM 613 N N . THR A 1 79 ? 12.293 6.932 10.187 1.00 76.75 79 THR A N 1
ATOM 614 C CA . THR A 1 79 ? 12.037 8.105 9.340 1.00 76.75 79 THR A CA 1
ATOM 615 C C . THR A 1 79 ? 10.935 7.828 8.319 1.00 76.75 79 THR A C 1
ATOM 617 O O . THR A 1 79 ? 10.037 8.657 8.160 1.00 76.75 79 THR A O 1
ATOM 620 N N . ASP A 1 80 ? 10.947 6.661 7.679 1.00 75.12 80 ASP A N 1
ATOM 621 C CA . ASP A 1 80 ? 9.919 6.263 6.712 1.00 75.12 80 ASP A CA 1
ATOM 622 C C . ASP A 1 80 ? 8.570 6.044 7.398 1.00 75.12 80 ASP A C 1
ATOM 624 O O . ASP A 1 80 ? 7.527 6.424 6.863 1.00 75.12 80 ASP A O 1
ATOM 628 N N . PHE A 1 81 ? 8.574 5.517 8.626 1.00 74.12 81 PHE A N 1
ATOM 629 C CA . PHE A 1 81 ? 7.358 5.360 9.419 1.00 74.12 81 PHE A CA 1
ATOM 630 C C . PHE A 1 81 ? 6.750 6.715 9.797 1.00 74.12 81 PHE A C 1
ATOM 632 O O . PHE A 1 81 ? 5.543 6.928 9.654 1.00 74.12 81 PHE A O 1
ATOM 639 N N . GLN A 1 82 ? 7.579 7.674 10.218 1.00 77.75 82 GLN A N 1
ATOM 640 C CA . GLN A 1 82 ? 7.122 9.037 10.488 1.00 77.75 82 GLN A CA 1
ATOM 641 C C . GLN A 1 82 ? 6.614 9.741 9.231 1.00 77.75 82 GLN A C 1
ATOM 643 O O . GLN A 1 82 ? 5.619 10.465 9.306 1.00 77.75 82 GLN A O 1
ATOM 648 N N . GLN A 1 83 ? 7.251 9.525 8.079 1.00 77.31 83 GLN A N 1
ATOM 649 C CA . GLN A 1 83 ? 6.741 10.024 6.805 1.00 77.31 83 GLN A CA 1
ATOM 650 C C . GLN A 1 83 ? 5.378 9.411 6.488 1.00 77.31 83 GLN A C 1
ATOM 652 O O . GLN A 1 83 ? 4.430 10.160 6.276 1.00 77.31 83 GLN A O 1
ATOM 657 N N . ALA A 1 84 ? 5.238 8.085 6.542 1.00 77.94 84 ALA A N 1
ATOM 658 C CA . ALA A 1 84 ? 3.977 7.397 6.275 1.00 77.94 84 ALA A CA 1
ATOM 659 C C . ALA A 1 84 ? 2.850 7.880 7.198 1.00 77.94 84 ALA A C 1
ATOM 661 O O . ALA A 1 84 ? 1.735 8.137 6.747 1.00 77.94 84 ALA A O 1
ATOM 662 N N . ARG A 1 85 ? 3.154 8.084 8.484 1.00 75.38 85 ARG A N 1
ATOM 663 C CA . ARG A 1 85 ? 2.208 8.630 9.461 1.00 75.38 85 ARG A CA 1
ATOM 664 C C . ARG A 1 85 ? 1.782 10.055 9.112 1.00 75.38 85 ARG A C 1
ATOM 666 O O . ARG A 1 85 ? 0.594 10.344 9.120 1.00 75.38 85 ARG A O 1
ATOM 673 N N . ARG A 1 86 ? 2.719 10.921 8.715 1.00 78.62 86 ARG A N 1
ATOM 674 C CA . ARG A 1 86 ? 2.390 12.274 8.231 1.00 78.62 86 ARG A CA 1
ATOM 675 C C . ARG A 1 86 ? 1.522 12.244 6.974 1.00 78.62 86 ARG A C 1
ATOM 677 O O . ARG A 1 86 ? 0.633 13.081 6.852 1.00 78.62 86 ARG A O 1
ATOM 684 N N . LEU A 1 87 ? 1.757 11.296 6.064 1.00 75.88 87 LEU A N 1
ATOM 685 C CA . LEU A 1 87 ? 0.911 11.098 4.882 1.00 75.88 87 LEU A CA 1
ATOM 686 C C . LEU A 1 87 ? -0.514 10.687 5.278 1.00 75.88 87 LEU A C 1
ATOM 688 O O . LEU A 1 87 ? -1.471 11.228 4.735 1.00 75.88 87 LEU A O 1
ATOM 692 N N . CYS A 1 88 ? -0.663 9.792 6.262 1.00 67.50 88 CYS A N 1
ATOM 693 C CA . CYS A 1 88 ? -1.966 9.428 6.835 1.00 67.50 88 CYS A CA 1
ATOM 694 C C . CYS A 1 88 ? -2.674 10.621 7.494 1.00 67.50 88 CYS A C 1
ATOM 696 O O . CYS A 1 88 ? -3.884 10.773 7.344 1.00 67.50 88 CYS A O 1
ATOM 698 N N . ASP A 1 89 ? -1.920 11.468 8.195 1.00 63.91 89 ASP A N 1
ATOM 699 C CA . ASP A 1 89 ? -2.447 12.580 8.991 1.00 63.91 89 ASP A CA 1
ATOM 700 C C . ASP A 1 89 ? -2.724 13.853 8.163 1.00 63.91 89 ASP A C 1
ATOM 702 O O . ASP A 1 89 ? -3.268 14.825 8.690 1.00 63.91 89 ASP A O 1
ATOM 706 N N . THR A 1 90 ? -2.374 13.877 6.869 1.00 62.19 90 THR A N 1
ATOM 707 C CA . THR A 1 90 ? -2.618 15.020 5.970 1.00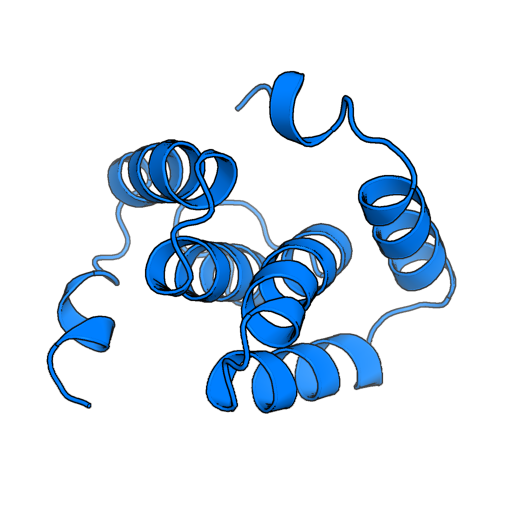 62.19 90 THR A CA 1
ATOM 708 C C . THR A 1 90 ? -3.658 14.680 4.893 1.00 62.19 90 THR A C 1
ATOM 710 O O . THR A 1 90 ? -3.317 14.121 3.851 1.00 62.19 90 THR A O 1
ATOM 713 N N . PRO A 1 91 ? -4.935 15.082 5.069 1.00 57.03 91 PRO A N 1
ATOM 714 C CA . PRO A 1 91 ? -6.006 14.831 4.094 1.00 57.03 91 PRO A CA 1
ATOM 715 C C . PRO A 1 91 ? -5.727 15.402 2.698 1.00 57.03 91 PRO A C 1
ATOM 717 O O . PRO A 1 91 ? -6.246 14.909 1.697 1.00 57.03 91 PRO A O 1
ATOM 720 N N . ASP A 1 92 ? -4.893 16.441 2.620 1.00 61.72 92 ASP A N 1
ATOM 721 C CA . ASP A 1 92 ? -4.503 17.061 1.357 1.00 61.72 92 ASP A CA 1
ATOM 722 C C . ASP A 1 92 ? -3.473 16.247 0.572 1.00 61.72 92 ASP A C 1
ATOM 724 O O . ASP A 1 92 ? -3.275 16.529 -0.607 1.00 61.72 92 ASP A O 1
ATOM 728 N N . TYR A 1 93 ? -2.852 15.219 1.162 1.00 64.50 93 TYR A N 1
ATOM 729 C CA . TYR A 1 93 ? -1.882 14.391 0.451 1.00 64.50 93 TYR A CA 1
ATOM 730 C C . TYR A 1 93 ? -2.496 13.734 -0.788 1.00 64.50 93 TYR A C 1
ATOM 732 O O . TYR A 1 93 ? -1.946 13.845 -1.879 1.00 64.50 93 TYR A O 1
ATOM 740 N N . ILE A 1 94 ? -3.702 13.171 -0.658 1.00 63.59 94 ILE A N 1
ATOM 741 C CA . ILE A 1 94 ? -4.449 12.573 -1.776 1.00 63.59 94 ILE A CA 1
ATOM 742 C C . ILE A 1 94 ? -4.788 13.617 -2.861 1.00 63.59 94 ILE A C 1
ATOM 744 O O . ILE A 1 94 ? -4.931 13.270 -4.031 1.00 63.59 94 ILE A O 1
ATOM 748 N N . ARG A 1 95 ? -4.889 14.904 -2.500 1.00 61.66 95 ARG A N 1
ATOM 749 C CA . ARG A 1 95 ? -5.227 15.999 -3.425 1.00 61.66 95 ARG A CA 1
ATOM 750 C C . ARG A 1 95 ? -4.020 16.621 -4.132 1.00 61.66 95 ARG A C 1
ATOM 752 O O . ARG A 1 95 ? -4.225 17.337 -5.106 1.00 61.66 95 ARG A O 1
ATOM 759 N N . ARG A 1 96 ? -2.794 16.406 -3.638 1.00 56.81 96 ARG A N 1
ATOM 760 C CA . ARG A 1 96 ? -1.588 17.151 -4.055 1.00 56.81 96 ARG A CA 1
ATOM 761 C C . ARG A 1 96 ? -0.457 16.300 -4.634 1.00 56.81 96 ARG A C 1
ATOM 763 O O . ARG A 1 96 ? 0.635 16.829 -4.815 1.00 56.81 96 ARG A O 1
ATOM 770 N N . ILE A 1 97 ? -0.667 15.013 -4.914 1.00 57.41 97 ILE A N 1
ATOM 771 C CA . ILE A 1 97 ? 0.395 14.205 -5.531 1.00 57.41 97 ILE A CA 1
ATOM 772 C C . ILE A 1 97 ? 0.608 14.660 -6.980 1.00 57.41 97 ILE A C 1
ATOM 774 O O . ILE A 1 97 ? -0.198 14.365 -7.859 1.00 57.41 97 ILE A O 1
ATOM 778 N N . GLU A 1 98 ? 1.709 15.373 -7.205 1.00 50.19 98 GLU A N 1
ATOM 779 C CA . GLU A 1 98 ? 2.295 15.605 -8.523 1.00 50.19 98 GLU A CA 1
ATOM 780 C C . GLU A 1 98 ? 3.153 14.381 -8.900 1.00 50.19 98 GLU A C 1
ATOM 782 O O . GLU A 1 98 ? 3.875 13.841 -8.052 1.00 50.19 98 GLU A O 1
ATOM 787 N N . PHE A 1 99 ? 2.993 13.905 -10.139 1.00 49.81 99 PHE A N 1
ATOM 788 C CA . PHE A 1 99 ? 3.808 12.844 -10.745 1.00 49.81 99 PHE A CA 1
ATOM 789 C C . PHE A 1 99 ? 5.130 13.405 -11.262 1.00 49.81 99 PHE A C 1
ATOM 791 O O . PHE A 1 99 ? 5.096 14.512 -11.847 1.00 49.81 99 PHE A O 1
#

Secondary structure (DSSP, 8-state):
-TTGGGG--S-HHHHHHHHHHHTTT-HHHHHHHHHHHHHTSSS---HHHHHHHHHHHHHTT-HHHHHHHHHHHHH--HHHHHHHHHHHH-TTHHHH---

Radius of gyration: 12.31 Å; Cα contacts (8 Å, |Δi|>4): 125; chains: 1; bounding box: 25×32×29 Å

InterPro domains:
  IPR006597 Sel1-like repeat [PF08238] (10-22)
  IPR006597 Sel1-like repeat [PF08238] (28-62)
  IPR006597 Sel1-like repeat [SM00671] (27-62)
  IPR011990 Tetratricopeptide-like helical domain superfamily [G3DSA:1.25.40.10] (1-91)

Nearest PDB structures (foldseek):
  6deh-assembly2_B  TM=9.013E-01  e=1.295E-03  Legionella pneumophila subsp. pneumophila str. Philadelphia 1
  8sxq-assembly2_B  TM=9.546E-01  e=1.614E-02  Legionella pneumophila
  4bwr-assembly1_A  TM=8.886E-01  e=1.699E-02  Escherichia coli CFT073
  7ula-assembly1_B  TM=8.475E-01  e=2.844E-02  Pseudomonas putida
  6ok3-assembly1_B  TM=9.013E-01  e=6.482E-02  Oxalobacter formigenes OXCC13

Sequence (99 aa):
MLERMSLLRNDPDDARRLFERARTGDVDAQYALGLSYAEGRGVAINEAKSYFWLSQACAQGDAEANILRNIVARDMSETDFQQARRLCDTPDYIRRIEF